Protein AF-A0AAU5K4Y9-F1 (afdb_monomer_lite)

Radius o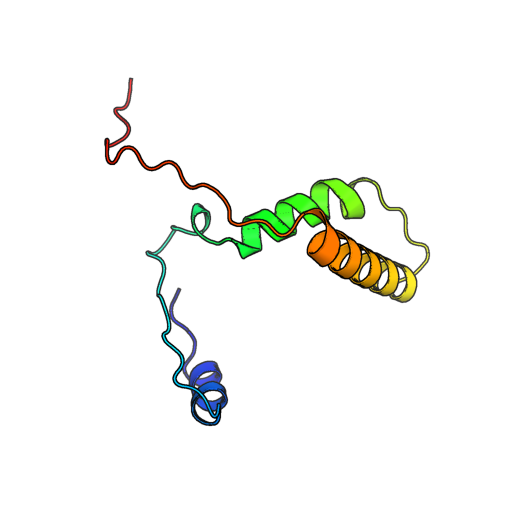f gyration: 17.96 Å; chains: 1; bounding box: 48×36×42 Å

Structure (mmCIF, N/CA/C/O backbone):
data_AF-A0AAU5K4Y9-F1
#
_entry.id   AF-A0AAU5K4Y9-F1
#
loop_
_atom_site.group_PDB
_atom_site.id
_atom_site.type_symbol
_atom_site.label_atom_id
_atom_site.label_alt_id
_atom_site.label_comp_id
_atom_site.label_asym_id
_atom_site.label_entity_id
_atom_site.label_seq_id
_atom_site.pdbx_PDB_ins_code
_atom_site.Cartn_x
_atom_site.Cartn_y
_atom_site.Cartn_z
_atom_site.occupancy
_atom_site.B_iso_or_equiv
_atom_site.auth_seq_id
_atom_site.auth_comp_id
_atom_site.auth_asym_id
_atom_site.auth_atom_id
_atom_site.pdbx_PDB_model_num
ATOM 1 N N . MET A 1 1 ? 9.401 -16.671 -9.212 1.00 44.66 1 MET A N 1
ATOM 2 C CA . MET A 1 1 ? 8.186 -17.264 -8.576 1.00 44.66 1 MET A CA 1
ATOM 3 C C . MET A 1 1 ? 7.243 -17.867 -9.627 1.00 44.66 1 MET A C 1
ATOM 5 O O . MET A 1 1 ? 6.627 -17.107 -10.373 1.00 44.66 1 MET A O 1
ATOM 9 N N . PRO A 1 2 ? 7.095 -19.203 -9.731 1.00 48.50 2 PRO A N 1
ATOM 10 C CA . PRO A 1 2 ? 6.167 -19.806 -10.687 1.00 48.50 2 PRO A CA 1
ATOM 11 C C . PRO A 1 2 ? 4.709 -19.641 -10.227 1.00 48.50 2 PRO A C 1
ATOM 13 O O . PRO A 1 2 ? 4.325 -20.090 -9.149 1.00 48.50 2 PRO A O 1
ATOM 16 N N . VAL A 1 3 ? 3.866 -19.037 -11.070 1.00 55.66 3 VAL A N 1
ATOM 17 C CA . VAL A 1 3 ? 2.413 -18.979 -10.840 1.00 55.66 3 VAL A CA 1
ATOM 18 C C . VAL A 1 3 ? 1.855 -20.406 -10.843 1.00 55.66 3 VAL A C 1
ATOM 20 O O . VAL A 1 3 ? 2.000 -21.155 -11.822 1.00 55.66 3 VAL A O 1
ATOM 23 N N . SER A 1 4 ? 1.209 -20.804 -9.743 1.00 57.34 4 SER A N 1
ATOM 24 C CA . SER A 1 4 ? 0.613 -22.138 -9.614 1.00 57.34 4 SER A CA 1
ATOM 25 C C . SER A 1 4 ? -0.386 -22.402 -10.754 1.00 57.34 4 SER A C 1
ATOM 27 O O . SER A 1 4 ? -1.054 -21.491 -11.250 1.00 57.34 4 SER A O 1
ATOM 29 N N . ARG A 1 5 ? -0.507 -23.661 -11.207 1.00 52.62 5 ARG A N 1
ATOM 30 C CA . ARG A 1 5 ? -1.406 -24.042 -12.321 1.00 52.62 5 ARG A CA 1
ATOM 31 C C . ARG A 1 5 ? -2.866 -23.610 -12.102 1.00 52.62 5 ARG A C 1
ATOM 33 O O . ARG A 1 5 ? -3.571 -23.383 -13.077 1.00 52.62 5 ARG A O 1
ATOM 40 N N . ARG A 1 6 ? -3.299 -23.452 -10.845 1.00 56.81 6 ARG A N 1
ATOM 41 C CA . ARG A 1 6 ? -4.656 -23.008 -10.489 1.00 56.81 6 ARG A CA 1
ATOM 42 C C . ARG A 1 6 ? -4.934 -21.546 -10.855 1.00 56.81 6 ARG A C 1
ATOM 44 O O . ARG A 1 6 ? -6.019 -21.267 -11.347 1.00 56.81 6 ARG A O 1
ATOM 51 N N . GLY A 1 7 ? -3.965 -20.641 -10.695 1.00 58.84 7 GLY A N 1
ATOM 52 C CA . GLY A 1 7 ? -4.169 -19.208 -10.966 1.00 58.84 7 GLY A CA 1
ATOM 53 C C . GLY A 1 7 ? -4.341 -18.877 -12.452 1.00 58.84 7 GLY A C 1
ATOM 54 O O . GLY A 1 7 ? -5.111 -17.994 -12.813 1.00 58.84 7 GLY A O 1
ATOM 55 N N . ARG A 1 8 ? -3.688 -19.641 -13.337 1.00 58.41 8 ARG A N 1
ATOM 56 C CA . ARG A 1 8 ? -3.725 -19.407 -14.793 1.00 58.41 8 ARG A CA 1
ATOM 57 C C . ARG A 1 8 ? -5.105 -19.610 -15.418 1.00 58.41 8 ARG A C 1
ATOM 59 O O . ARG A 1 8 ? -5.408 -18.985 -16.426 1.00 58.41 8 ARG A O 1
ATOM 66 N N . ARG A 1 9 ? -5.945 -20.461 -14.822 1.00 59.34 9 ARG A N 1
ATOM 67 C CA . ARG A 1 9 ? -7.250 -20.824 -15.392 1.00 59.34 9 ARG A CA 1
ATOM 68 C C . ARG A 1 9 ? -8.271 -19.683 -15.317 1.00 59.34 9 ARG A C 1
ATOM 70 O O . ARG A 1 9 ? -9.120 -19.597 -16.191 1.00 59.34 9 ARG A O 1
ATOM 77 N N . GLY A 1 10 ? -8.160 -18.804 -14.318 1.00 63.44 10 GLY A N 1
ATOM 78 C CA . GLY A 1 10 ? -9.042 -17.639 -14.172 1.00 63.44 10 GLY A CA 1
ATOM 79 C C . GLY A 1 10 ? -8.719 -16.495 -15.138 1.00 63.44 10 GLY A C 1
ATOM 80 O O . GLY A 1 10 ? -9.609 -15.750 -15.524 1.00 63.44 10 GLY A O 1
ATOM 81 N N . LEU A 1 11 ? -7.463 -16.387 -15.583 1.00 65.56 11 LEU A N 1
ATOM 82 C CA . LEU A 1 11 ? -7.002 -15.296 -16.452 1.00 65.56 11 LEU A CA 1
ATOM 83 C C . LEU A 1 11 ? -7.368 -15.506 -17.931 1.00 65.56 11 LEU A C 1
ATOM 85 O O . LEU A 1 11 ? -7.379 -14.553 -18.699 1.00 65.56 11 LEU A O 1
ATOM 89 N N . ALA A 1 12 ? -7.692 -16.740 -18.328 1.00 64.62 12 ALA A N 1
ATOM 90 C CA . ALA A 1 12 ? -8.056 -17.083 -19.704 1.00 64.62 12 ALA A CA 1
ATOM 91 C C . ALA A 1 12 ? -9.457 -16.591 -20.120 1.00 64.62 12 ALA A C 1
ATOM 93 O O . ALA A 1 12 ? -9.757 -16.565 -21.308 1.00 64.62 12 ALA A O 1
ATOM 94 N N . GLY A 1 13 ? -10.312 -16.220 -19.160 1.00 70.25 13 GLY A N 1
ATOM 95 C CA . GLY A 1 13 ? -11.649 -15.670 -19.419 1.00 70.25 13 GLY A CA 1
ATOM 96 C C . GLY A 1 13 ? -11.694 -14.142 -19.512 1.00 70.25 13 GLY A C 1
ATOM 97 O O . GLY A 1 13 ? -12.778 -13.582 -19.641 1.00 70.25 13 GLY A O 1
ATOM 98 N N . HIS A 1 14 ? -10.550 -13.460 -19.396 1.00 71.69 14 HIS A N 1
ATOM 99 C CA . HIS A 1 14 ? -10.502 -12.003 -19.442 1.00 71.69 14 HIS A CA 1
ATOM 100 C C . HIS A 1 14 ? -10.643 -11.505 -20.897 1.00 71.69 14 HIS A C 1
ATOM 102 O O . HIS A 1 14 ? -9.950 -12.021 -21.774 1.00 71.69 14 HIS A O 1
ATOM 108 N N . PRO A 1 15 ? -11.501 -10.504 -21.175 1.00 74.81 15 PRO A N 1
ATOM 109 C CA . PRO A 1 15 ? -11.809 -10.062 -22.541 1.00 74.81 15 PRO A CA 1
ATOM 110 C C . PRO A 1 15 ? -10.614 -9.445 -23.286 1.00 74.81 15 PRO A C 1
ATOM 112 O O . PRO A 1 15 ? -10.593 -9.450 -24.514 1.00 74.81 15 PRO A O 1
ATOM 115 N N . SER A 1 16 ? -9.611 -8.943 -22.561 1.00 79.19 16 SER A N 1
ATOM 116 C CA . SER A 1 16 ? -8.394 -8.357 -23.138 1.00 79.19 16 SER A CA 1
ATOM 117 C C . SER A 1 16 ? -7.175 -9.267 -22.956 1.00 79.19 16 SER A C 1
ATOM 119 O O . SER A 1 16 ? -7.040 -9.867 -21.882 1.00 79.19 16 SER A O 1
ATOM 121 N N . PRO A 1 17 ? -6.255 -9.325 -23.942 1.00 77.50 17 PRO A N 1
ATOM 122 C CA . PRO A 1 17 ? -5.039 -10.126 -23.851 1.00 77.50 17 PRO A CA 1
ATOM 123 C C . PRO A 1 17 ? -4.148 -9.638 -22.704 1.00 77.50 17 PRO A C 1
ATOM 125 O O . PRO A 1 17 ? -3.758 -8.474 -22.644 1.00 77.50 17 PRO A O 1
ATOM 128 N N . LEU A 1 18 ? -3.824 -10.550 -21.787 1.00 78.38 18 LEU A N 1
ATOM 129 C CA . LEU A 1 18 ? -2.961 -10.288 -20.640 1.00 78.38 18 LEU A CA 1
ATOM 130 C C . LEU A 1 18 ? -1.523 -10.710 -20.966 1.00 78.38 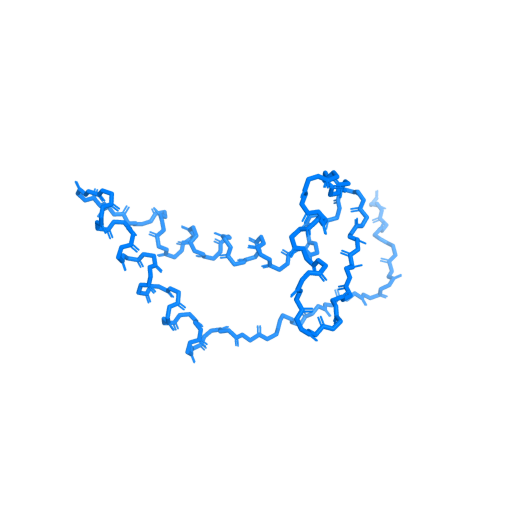18 LEU A C 1
ATOM 132 O O . LEU A 1 18 ? -1.274 -11.875 -21.278 1.00 78.38 18 LEU A O 1
ATOM 136 N N . HIS A 1 19 ? -0.563 -9.793 -20.853 1.00 80.31 19 HIS A N 1
ATOM 137 C CA . HIS A 1 19 ? 0.863 -10.118 -20.928 1.00 80.31 19 HIS A CA 1
ATOM 138 C C . HIS A 1 19 ? 1.421 -10.311 -19.516 1.00 80.31 19 HIS A C 1
ATOM 140 O O . HIS A 1 19 ? 1.463 -9.381 -18.714 1.00 80.31 19 HIS A O 1
ATOM 146 N N . ILE A 1 20 ? 1.839 -11.538 -19.200 1.00 78.81 20 ILE A N 1
ATOM 147 C CA . ILE A 1 20 ? 2.416 -11.867 -17.894 1.00 78.81 20 ILE A CA 1
ATOM 148 C C . ILE A 1 20 ? 3.929 -11.665 -17.962 1.00 78.81 20 ILE A C 1
ATOM 150 O O . ILE A 1 20 ? 4.629 -12.391 -18.666 1.00 78.81 20 ILE A O 1
ATOM 154 N N . HIS A 1 21 ? 4.435 -10.705 -17.192 1.00 77.56 21 HIS A N 1
ATOM 155 C CA . HIS A 1 21 ? 5.866 -10.502 -17.005 1.00 77.56 21 HIS A CA 1
ATOM 156 C C . HIS A 1 21 ? 6.346 -11.293 -15.78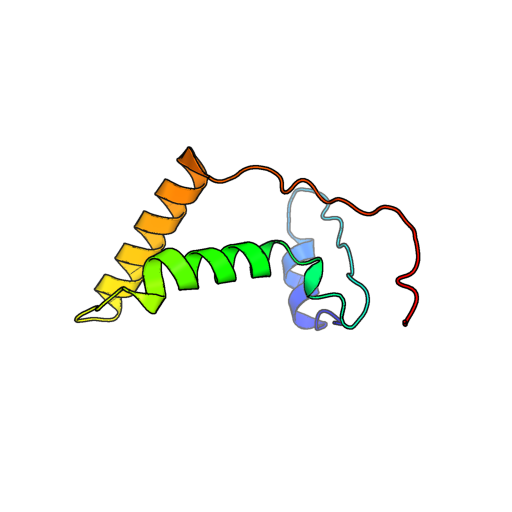8 1.00 77.56 21 HIS A C 1
ATOM 158 O O . HIS A 1 21 ? 5.836 -11.125 -14.680 1.00 77.56 21 HIS A O 1
ATOM 164 N N . HIS A 1 22 ? 7.336 -12.159 -15.989 1.00 74.75 22 HIS A N 1
ATOM 165 C CA . HIS A 1 22 ? 7.998 -12.862 -14.897 1.00 74.75 22 HIS A CA 1
ATOM 166 C C . HIS A 1 22 ? 9.227 -12.069 -14.465 1.00 74.75 22 HIS A C 1
ATOM 168 O O . HIS A 1 22 ? 10.145 -11.861 -15.257 1.00 74.75 22 HIS A O 1
ATOM 174 N N . THR A 1 23 ? 9.246 -11.626 -13.208 1.00 67.44 23 THR A N 1
ATOM 175 C CA . THR A 1 23 ? 10.469 -11.100 -12.606 1.00 67.44 23 THR A CA 1
ATOM 176 C C . THR A 1 23 ? 11.448 -12.254 -12.356 1.00 67.44 23 THR A C 1
ATOM 178 O O . THR A 1 23 ? 11.006 -13.368 -12.041 1.00 67.44 23 THR A O 1
ATOM 181 N N . PRO A 1 24 ? 12.767 -12.026 -12.508 1.00 76.38 24 PRO A N 1
ATOM 182 C CA . PRO A 1 24 ? 13.778 -13.000 -12.114 1.00 76.38 24 PRO A CA 1
ATOM 183 C C . PRO A 1 24 ? 13.585 -13.442 -10.662 1.00 76.38 24 PRO A C 1
ATOM 185 O O . PRO A 1 24 ? 13.066 -12.690 -9.829 1.00 76.38 24 PRO A O 1
ATOM 188 N N . ASP A 1 25 ? 14.017 -14.657 -10.337 1.00 70.69 25 ASP A N 1
ATOM 189 C CA . ASP A 1 25 ? 14.005 -15.093 -8.945 1.00 70.69 25 ASP A CA 1
ATOM 190 C C . ASP A 1 25 ? 14.872 -14.143 -8.100 1.00 70.69 25 ASP A C 1
ATOM 192 O O . ASP A 1 25 ? 15.920 -13.673 -8.537 1.00 70.69 25 ASP A O 1
ATOM 196 N N . HIS A 1 26 ? 14.375 -13.798 -6.909 1.00 67.62 26 HIS A N 1
ATOM 197 C CA . HIS A 1 26 ? 14.949 -12.786 -6.008 1.00 67.62 26 HIS A CA 1
ATOM 198 C C . HIS A 1 26 ? 14.894 -11.319 -6.492 1.00 67.62 26 HIS A C 1
ATOM 200 O O . HIS A 1 26 ? 15.426 -10.439 -5.819 1.00 67.62 26 HIS A O 1
ATOM 206 N N . ALA A 1 27 ? 14.181 -11.000 -7.579 1.00 70.38 27 ALA A N 1
ATOM 207 C CA . ALA A 1 27 ? 13.962 -9.617 -8.025 1.00 70.38 27 ALA A CA 1
ATOM 208 C C . ALA A 1 27 ? 12.716 -8.956 -7.397 1.00 70.38 27 ALA A C 1
ATOM 210 O O . ALA A 1 27 ? 11.976 -8.238 -8.071 1.00 70.38 27 ALA A O 1
ATOM 211 N N . SER A 1 28 ? 12.463 -9.200 -6.105 1.00 65.38 28 SER A N 1
ATOM 212 C CA . SER A 1 28 ? 11.332 -8.589 -5.382 1.00 65.38 28 SER A CA 1
ATOM 213 C C . SER A 1 28 ? 11.461 -7.055 -5.335 1.00 65.38 28 SER A C 1
ATOM 215 O O . SER A 1 28 ? 10.480 -6.330 -5.430 1.00 65.38 28 SER A O 1
ATOM 217 N N . TRP A 1 29 ? 12.697 -6.546 -5.373 1.00 68.12 29 TRP A N 1
ATOM 218 C CA . TRP A 1 29 ? 13.012 -5.117 -5.459 1.00 68.12 29 TRP A CA 1
ATOM 219 C C . TRP A 1 29 ? 12.441 -4.407 -6.701 1.00 68.12 29 TRP A C 1
ATOM 221 O O . TRP A 1 29 ? 12.283 -3.188 -6.680 1.00 68.12 29 TRP A O 1
ATOM 231 N N . LEU A 1 30 ? 12.114 -5.144 -7.770 1.00 68.44 30 LEU A N 1
ATOM 232 C CA . LEU A 1 30 ? 11.486 -4.592 -8.976 1.00 68.44 30 LEU A CA 1
ATOM 233 C C . LEU A 1 30 ? 9.950 -4.528 -8.863 1.00 68.44 30 LEU A C 1
ATOM 235 O O . LEU A 1 30 ? 9.265 -3.991 -9.734 1.00 68.44 30 LEU A O 1
ATOM 239 N N . ASN A 1 31 ? 9.381 -5.095 -7.802 1.00 77.12 31 ASN A N 1
ATOM 240 C CA . ASN A 1 31 ? 7.946 -5.238 -7.643 1.00 77.12 31 ASN A CA 1
ATOM 241 C C . ASN A 1 31 ? 7.322 -3.946 -7.094 1.00 77.12 31 ASN A C 1
ATOM 243 O O . ASN A 1 31 ? 7.444 -3.622 -5.913 1.00 77.12 31 ASN A O 1
ATOM 247 N N . GLN A 1 32 ? 6.601 -3.210 -7.942 1.00 78.25 32 GLN A N 1
ATOM 248 C CA . GLN A 1 32 ? 5.956 -1.944 -7.559 1.00 78.25 32 GLN A CA 1
ATOM 249 C C . GLN A 1 32 ? 4.972 -2.100 -6.393 1.00 78.25 32 GLN A C 1
ATOM 251 O O . GLN A 1 32 ? 4.830 -1.188 -5.577 1.00 78.25 32 GLN A O 1
ATOM 256 N N . VAL A 1 33 ? 4.339 -3.271 -6.260 1.00 83.56 33 VAL A N 1
ATOM 257 C CA . VAL A 1 33 ? 3.419 -3.532 -5.147 1.00 83.56 33 VAL A CA 1
ATOM 258 C C . VAL A 1 33 ? 4.144 -3.513 -3.792 1.00 83.56 33 VAL A C 1
ATOM 260 O O . VAL A 1 33 ? 3.571 -3.085 -2.793 1.00 83.56 33 VAL A O 1
ATOM 263 N N . GLU A 1 34 ? 5.426 -3.897 -3.745 1.00 84.75 34 GLU A N 1
ATOM 264 C CA . GLU A 1 34 ? 6.226 -3.866 -2.514 1.00 84.75 34 GLU A CA 1
ATOM 265 C C . GLU A 1 34 ? 6.509 -2.423 -2.079 1.00 84.75 34 GLU A C 1
ATOM 267 O O . GLU A 1 34 ? 6.438 -2.110 -0.888 1.00 84.75 34 GLU A O 1
ATOM 272 N N . LEU A 1 35 ? 6.739 -1.511 -3.031 1.00 85.31 35 LEU A N 1
ATOM 273 C CA . LEU A 1 35 ? 6.908 -0.079 -2.752 1.00 85.31 35 LEU A CA 1
ATOM 274 C C . LEU A 1 35 ? 5.628 0.548 -2.187 1.00 85.31 35 LEU A C 1
ATOM 276 O O . LEU A 1 35 ? 5.691 1.330 -1.227 1.00 85.31 35 LEU A O 1
ATOM 280 N N . PHE A 1 36 ? 4.473 0.170 -2.740 1.00 88.81 36 PHE A N 1
ATOM 281 C CA . PHE A 1 36 ? 3.174 0.590 -2.226 1.00 88.81 36 PHE A CA 1
ATOM 282 C C . PHE A 1 36 ? 2.966 0.105 -0.785 1.00 88.81 36 PHE A C 1
ATOM 284 O O . PHE A 1 36 ? 2.744 0.927 0.107 1.00 88.81 36 PHE A O 1
ATOM 291 N N . PHE A 1 37 ? 3.142 -1.194 -0.511 1.00 90.31 37 PHE A N 1
ATOM 292 C CA . PHE A 1 37 ? 2.975 -1.738 0.844 1.00 90.31 37 PHE A CA 1
ATOM 293 C C . PHE A 1 37 ? 3.961 -1.141 1.851 1.00 90.31 37 PHE A C 1
ATOM 295 O O . PHE A 1 37 ? 3.605 -0.890 3.006 1.00 90.31 37 PHE A O 1
ATOM 302 N N . SER A 1 38 ? 5.184 -0.842 1.417 1.00 90.12 38 SER A N 1
ATOM 303 C CA . SER A 1 38 ? 6.168 -0.128 2.231 1.00 90.12 38 SER A CA 1
ATOM 304 C C . SER A 1 38 ? 5.669 1.273 2.619 1.00 90.12 38 SER A C 1
ATOM 306 O O . SER A 1 38 ? 5.820 1.713 3.762 1.00 90.12 38 SER A O 1
ATOM 308 N N . THR A 1 39 ? 5.019 1.972 1.687 1.00 91.56 39 THR A N 1
ATOM 309 C CA . THR A 1 39 ? 4.436 3.302 1.915 1.00 91.56 39 THR A CA 1
ATOM 310 C C . THR A 1 39 ? 3.205 3.244 2.813 1.00 91.56 39 THR A C 1
ATOM 312 O O . THR A 1 39 ? 3.165 3.981 3.801 1.00 91.56 39 THR A O 1
ATOM 315 N N . LEU A 1 40 ? 2.272 2.324 2.547 1.00 93.69 40 LEU A N 1
ATOM 316 C CA . LEU A 1 40 ? 1.107 2.052 3.396 1.00 93.69 40 LEU A CA 1
ATOM 317 C C . LEU A 1 40 ? 1.538 1.766 4.838 1.00 93.69 40 LEU A C 1
ATOM 319 O O . LEU A 1 40 ? 1.030 2.365 5.784 1.00 93.69 40 LEU A O 1
ATOM 323 N N . THR A 1 41 ? 2.547 0.912 5.012 1.00 94.31 41 THR A N 1
ATOM 324 C CA . THR A 1 41 ? 3.049 0.552 6.340 1.00 94.31 41 THR A CA 1
ATOM 325 C C . THR A 1 41 ? 3.620 1.763 7.067 1.00 94.31 41 THR A C 1
ATOM 327 O O . THR A 1 41 ? 3.289 2.010 8.224 1.00 94.31 41 THR A O 1
ATOM 330 N N . ARG A 1 42 ? 4.470 2.555 6.404 1.00 94.56 42 ARG A N 1
ATOM 331 C CA . ARG A 1 42 ? 5.111 3.721 7.031 1.00 94.56 42 ARG A CA 1
ATOM 332 C C . ARG A 1 42 ? 4.131 4.838 7.380 1.00 94.56 42 ARG A C 1
ATOM 334 O O . ARG A 1 42 ? 4.343 5.501 8.396 1.00 94.56 42 ARG A O 1
ATOM 341 N N . ARG A 1 43 ? 3.140 5.085 6.518 1.00 93.12 43 ARG A N 1
ATOM 342 C CA . ARG A 1 43 ? 2.230 6.234 6.626 1.00 93.12 43 ARG A CA 1
ATOM 343 C C . ARG A 1 43 ? 0.978 5.920 7.443 1.00 93.12 43 ARG A C 1
ATOM 345 O O . ARG A 1 43 ? 0.596 6.760 8.247 1.00 93.12 43 ARG A O 1
ATOM 352 N N . LEU A 1 44 ? 0.396 4.732 7.274 1.00 94.06 44 LEU A N 1
ATOM 353 C CA . LEU A 1 44 ? -0.834 4.327 7.954 1.00 94.06 44 LEU A CA 1
ATOM 354 C C . LEU A 1 44 ? -0.548 3.360 9.109 1.00 94.06 44 LEU A C 1
ATOM 356 O O . LEU A 1 44 ? -0.787 3.688 10.265 1.00 94.0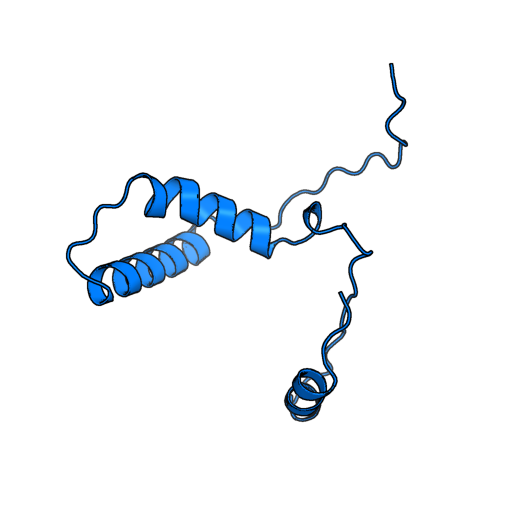6 44 LEU A O 1
ATOM 360 N N . LEU A 1 45 ? 0.010 2.181 8.822 1.00 93.31 45 LEU A N 1
ATOM 361 C CA . LEU A 1 45 ? -0.009 1.069 9.788 1.00 93.31 45 LEU A CA 1
ATOM 362 C C . LEU A 1 45 ? 0.931 1.264 10.984 1.00 93.31 45 LEU A C 1
ATOM 364 O O . LEU A 1 45 ? 0.585 0.906 12.101 1.00 93.31 45 LEU A O 1
ATOM 368 N N . ARG A 1 46 ? 2.117 1.848 10.783 1.00 91.38 46 ARG A N 1
ATOM 369 C CA . ARG A 1 46 ? 3.114 2.021 11.856 1.00 91.3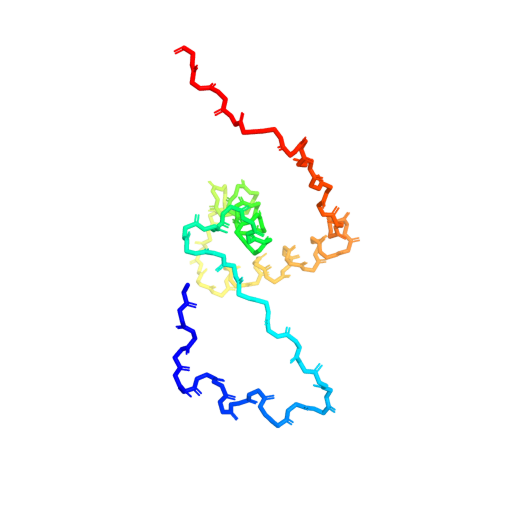8 46 ARG A CA 1
ATOM 370 C C . ARG A 1 46 ? 2.701 3.065 12.898 1.00 91.38 46 ARG A C 1
ATOM 372 O O . ARG A 1 46 ? 3.258 3.079 13.989 1.00 91.38 46 ARG A O 1
ATOM 379 N N . ARG A 1 47 ? 1.796 3.979 12.541 1.00 86.38 47 ARG A N 1
ATOM 380 C CA . ARG A 1 47 ? 1.324 5.070 13.412 1.00 86.38 47 ARG A CA 1
ATOM 381 C C . ARG A 1 47 ? -0.160 4.956 13.763 1.00 86.38 47 ARG A C 1
ATOM 383 O O . ARG A 1 47 ? -0.624 5.711 14.608 1.00 86.38 47 ARG A O 1
ATOM 390 N N . GLY A 1 48 ? -0.887 4.059 13.104 1.00 85.62 48 GLY A N 1
ATOM 391 C CA . GLY A 1 48 ? -2.310 3.856 13.314 1.00 85.62 48 GLY A CA 1
ATOM 392 C C . GLY A 1 48 ? -2.574 3.012 14.553 1.00 85.62 48 GLY A C 1
ATOM 393 O O . GLY A 1 48 ? -1.938 1.981 14.765 1.00 85.62 48 GLY A O 1
ATOM 394 N N . GLN A 1 49 ? -3.541 3.448 15.349 1.00 89.31 49 GLN A N 1
ATOM 395 C CA . GLN A 1 49 ? -4.150 2.643 16.393 1.00 89.31 49 GLN A CA 1
ATOM 396 C C . GLN A 1 49 ? -5.619 2.490 16.028 1.00 89.31 49 GLN A C 1
ATOM 398 O O . GLN A 1 49 ? -6.312 3.486 15.857 1.00 89.31 49 GLN A O 1
ATOM 403 N N . PHE A 1 50 ? -6.060 1.246 15.872 1.00 94.56 50 PHE A N 1
ATOM 404 C CA . PHE A 1 50 ? -7.408 0.914 15.423 1.00 94.56 50 PHE A CA 1
ATOM 405 C C . PHE A 1 50 ? -8.102 0.127 16.529 1.00 94.56 50 PHE A C 1
ATOM 407 O O . PHE A 1 50 ? -7.523 -0.811 17.085 1.00 94.56 50 PHE A O 1
ATOM 414 N N . ALA A 1 51 ? -9.329 0.506 16.859 1.00 93.75 51 ALA A N 1
ATOM 415 C CA . ALA A 1 51 ? -10.154 -0.154 17.861 1.00 93.75 51 ALA A CA 1
ATOM 416 C C . ALA A 1 51 ? -10.807 -1.438 17.323 1.00 93.75 51 ALA A C 1
ATOM 418 O O . ALA A 1 51 ? -11.204 -2.300 18.107 1.00 93.75 51 ALA A O 1
ATOM 419 N N . SER A 1 52 ? -10.910 -1.596 15.997 1.00 96.56 52 SER A N 1
ATOM 420 C CA . SER A 1 52 ? -11.482 -2.792 15.370 1.00 96.56 52 SER A CA 1
ATOM 421 C C . SER A 1 52 ? -10.874 -3.112 14.000 1.00 96.56 52 SER A C 1
ATOM 423 O O . SER A 1 52 ? -10.150 -2.314 13.402 1.00 96.56 52 SER A O 1
ATOM 425 N N . ARG A 1 53 ? -11.187 -4.309 13.486 1.00 96.12 53 ARG A N 1
ATOM 426 C CA . ARG A 1 53 ? -10.820 -4.713 12.119 1.00 96.12 53 ARG A CA 1
ATOM 427 C C . ARG A 1 53 ? -11.548 -3.894 11.057 1.00 96.12 53 ARG A C 1
ATOM 429 O O . ARG A 1 53 ? -10.941 -3.582 10.040 1.00 96.12 53 ARG A O 1
ATOM 436 N N . ASP A 1 54 ? -12.803 -3.536 11.309 1.00 97.12 54 ASP A N 1
ATOM 437 C CA . ASP A 1 54 ? -13.609 -2.760 10.365 1.00 97.12 54 ASP A CA 1
ATOM 438 C C . ASP A 1 54 ? -13.062 -1.337 10.230 1.00 97.12 54 ASP A C 1
ATOM 440 O O . ASP A 1 54 ? -12.971 -0.801 9.129 1.00 97.12 54 ASP A O 1
ATOM 444 N N . GLU A 1 55 ? -12.594 -0.759 11.339 1.00 95.81 55 GLU A N 1
ATOM 445 C CA . GLU A 1 55 ? -11.921 0.540 11.330 1.00 95.81 55 GLU A CA 1
ATOM 446 C C . GLU A 1 55 ? -10.605 0.496 10.543 1.00 95.81 55 GLU A C 1
ATOM 448 O O . GLU A 1 55 ? -10.335 1.385 9.737 1.00 95.81 55 GLU A O 1
ATOM 453 N N . LEU A 1 56 ? -9.804 -0.561 10.719 1.00 96.00 56 LEU A N 1
ATOM 454 C CA . LEU A 1 56 ? -8.593 -0.763 9.922 1.00 96.00 56 LEU A CA 1
ATOM 455 C C . LEU A 1 56 ? -8.917 -0.883 8.426 1.00 96.00 56 LEU A C 1
ATOM 457 O O . LEU A 1 56 ? -8.222 -0.282 7.608 1.00 96.00 56 LEU A O 1
ATOM 461 N N . ALA A 1 57 ? -9.952 -1.643 8.063 1.00 96.56 57 ALA A N 1
ATOM 462 C CA . ALA A 1 57 ? -10.365 -1.806 6.671 1.00 96.56 57 ALA A CA 1
ATOM 463 C C . ALA A 1 57 ? -10.781 -0.461 6.056 1.00 96.56 57 ALA A C 1
ATOM 465 O O . ALA A 1 57 ? -10.230 -0.064 5.031 1.00 96.56 57 ALA A O 1
ATOM 466 N N . ALA A 1 58 ? -11.645 0.294 6.741 1.00 96.69 58 ALA A N 1
ATOM 467 C CA . ALA A 1 58 ? -12.078 1.615 6.291 1.00 96.69 58 ALA A CA 1
ATOM 468 C C . ALA A 1 58 ? -10.909 2.609 6.163 1.00 96.69 58 ALA A C 1
ATOM 470 O O . ALA A 1 58 ? -10.857 3.411 5.224 1.00 96.69 58 ALA A O 1
ATOM 471 N N . ALA A 1 59 ? -9.941 2.549 7.082 1.00 95.75 59 ALA A N 1
ATOM 472 C CA . ALA A 1 59 ? -8.745 3.381 7.027 1.00 95.75 59 ALA A CA 1
ATOM 473 C C . ALA A 1 59 ? -7.838 3.022 5.838 1.00 95.75 59 ALA A C 1
ATOM 475 O O . ALA A 1 59 ? -7.272 3.918 5.209 1.00 95.75 59 ALA A O 1
ATOM 476 N N . ILE A 1 60 ? -7.714 1.731 5.506 1.00 96.06 60 ILE A N 1
ATOM 477 C CA . ILE A 1 60 ? -6.985 1.276 4.315 1.00 96.06 60 ILE A CA 1
ATOM 478 C C . ILE A 1 60 ? -7.694 1.752 3.045 1.00 96.06 60 ILE A C 1
ATOM 480 O O . ILE A 1 60 ? -7.026 2.321 2.186 1.00 96.06 60 ILE A O 1
ATOM 484 N N . ASP A 1 61 ? -9.014 1.587 2.939 1.00 97.00 61 ASP A N 1
ATOM 485 C CA . ASP A 1 61 ? -9.781 2.025 1.764 1.00 97.00 61 ASP A CA 1
ATOM 486 C C . ASP A 1 61 ? -9.641 3.534 1.538 1.00 97.00 61 ASP A C 1
ATOM 488 O O . ASP A 1 61 ? -9.315 3.987 0.438 1.00 97.00 61 ASP A O 1
ATOM 492 N N . THR A 1 62 ? -9.782 4.318 2.609 1.00 96.19 62 THR A N 1
ATOM 493 C CA . THR A 1 62 ? -9.594 5.774 2.567 1.00 96.19 62 THR A CA 1
ATOM 494 C C . THR A 1 62 ? -8.174 6.141 2.134 1.00 96.19 62 THR A C 1
ATOM 496 O O . THR A 1 62 ? -7.983 7.035 1.309 1.00 96.19 62 THR A O 1
ATOM 499 N N . PHE A 1 63 ? -7.164 5.440 2.659 1.00 94.81 63 PHE A N 1
ATOM 500 C CA . PHE A 1 63 ? -5.773 5.659 2.270 1.00 94.81 63 PHE A CA 1
ATOM 501 C C . PHE A 1 63 ? -5.534 5.339 0.792 1.00 94.81 63 PHE A C 1
ATOM 503 O O . PHE A 1 63 ? -4.831 6.095 0.127 1.00 94.81 63 PHE A O 1
ATOM 510 N N . VAL A 1 64 ? -6.098 4.242 0.277 1.00 95.06 64 VAL A N 1
ATOM 511 C CA . VAL A 1 64 ? -5.948 3.835 -1.128 1.00 95.06 64 VAL A CA 1
ATOM 512 C C . VAL A 1 64 ? -6.523 4.899 -2.055 1.00 95.06 64 VAL A C 1
ATOM 514 O O . VAL A 1 64 ? -5.826 5.316 -2.976 1.00 95.06 64 VAL A O 1
ATOM 517 N N . LEU A 1 65 ? -7.738 5.382 -1.781 1.00 95.69 65 LEU A N 1
ATOM 518 C CA . LEU A 1 65 ? -8.377 6.428 -2.586 1.00 95.69 65 LEU A CA 1
ATOM 519 C C . LEU A 1 65 ? -7.556 7.723 -2.587 1.00 95.69 65 LEU A C 1
ATOM 521 O O . LEU A 1 65 ? -7.264 8.274 -3.645 1.00 95.69 65 LEU A O 1
ATOM 525 N N . ALA A 1 66 ? -7.109 8.172 -1.411 1.00 94.19 66 ALA A N 1
ATOM 526 C CA . ALA A 1 66 ? -6.295 9.380 -1.301 1.00 94.19 66 ALA A CA 1
ATOM 527 C C . ALA A 1 66 ? -4.912 9.229 -1.962 1.00 94.19 66 ALA A C 1
ATOM 529 O O . ALA A 1 66 ? -4.370 10.202 -2.491 1.00 94.19 66 ALA A O 1
ATOM 530 N N . TYR A 1 67 ? -4.324 8.029 -1.912 1.00 93.00 67 TYR A N 1
ATOM 531 C CA . TYR A 1 67 ? -3.053 7.727 -2.565 1.00 93.00 67 TYR A CA 1
ATOM 532 C C . TYR A 1 67 ? -3.197 7.723 -4.090 1.00 93.00 67 TYR A C 1
ATOM 534 O O . TYR A 1 67 ? -2.340 8.284 -4.770 1.00 93.00 67 TYR A O 1
ATOM 542 N N . ASP A 1 68 ? -4.272 7.133 -4.618 1.00 91.56 68 ASP A N 1
ATOM 543 C CA . ASP A 1 68 ? -4.570 7.111 -6.055 1.00 91.56 68 ASP A CA 1
ATOM 544 C C . ASP A 1 68 ? -4.733 8.528 -6.621 1.00 91.56 68 ASP A C 1
ATOM 546 O O . ASP A 1 68 ? -4.126 8.875 -7.632 1.00 91.56 68 ASP A O 1
ATOM 550 N N . GLU A 1 69 ? -5.457 9.388 -5.905 1.00 93.62 69 GLU A N 1
ATOM 551 C CA . GLU A 1 69 ? -5.719 10.763 -6.337 1.00 93.62 69 GLU A CA 1
ATOM 552 C C . GLU A 1 69 ? -4.460 11.652 -6.336 1.00 93.62 69 GLU A C 1
ATOM 554 O O . GLU A 1 69 ? -4.263 12.465 -7.242 1.00 93.62 69 GLU A O 1
ATOM 559 N N . HIS A 1 70 ? -3.587 11.515 -5.332 1.00 90.38 70 HIS A N 1
ATOM 560 C CA . HIS A 1 70 ? -2.521 12.499 -5.088 1.00 90.38 70 HIS A CA 1
ATOM 561 C C . HIS A 1 70 ? -1.093 11.992 -5.342 1.00 90.38 70 HIS A C 1
ATOM 563 O O . HIS A 1 70 ? -0.212 12.762 -5.752 1.00 90.38 70 HIS A O 1
ATOM 569 N N . ASP A 1 71 ? -0.837 10.711 -5.081 1.00 86.94 71 ASP A N 1
ATOM 570 C CA . ASP A 1 71 ? 0.509 10.140 -4.970 1.00 86.94 71 ASP A CA 1
ATOM 571 C C . ASP A 1 71 ? 0.816 9.077 -6.035 1.00 86.94 71 ASP A C 1
ATOM 573 O O . ASP A 1 71 ? 1.997 8.785 -6.261 1.00 86.94 71 ASP A O 1
ATOM 577 N N . ALA A 1 72 ? -0.197 8.507 -6.699 1.00 85.06 72 ALA A N 1
ATOM 578 C CA . ALA A 1 72 ? -0.028 7.472 -7.715 1.00 85.0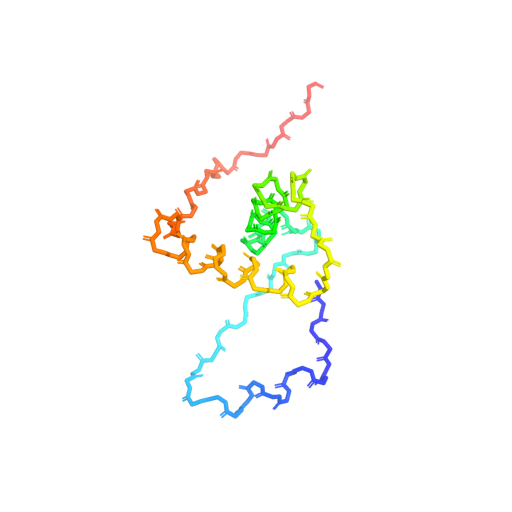6 72 ALA A CA 1
ATOM 579 C C . ALA A 1 72 ? 0.653 8.034 -8.968 1.00 85.06 72 ALA A C 1
ATOM 581 O O . ALA A 1 72 ? 0.039 8.511 -9.921 1.00 85.06 72 ALA A O 1
ATOM 582 N N . LYS A 1 73 ? 1.983 7.984 -8.952 1.00 84.56 73 LYS A N 1
ATOM 583 C CA . LYS A 1 73 ? 2.846 8.448 -10.036 1.00 84.56 73 LYS A CA 1
ATOM 584 C C . LYS A 1 73 ? 3.805 7.331 -10.427 1.00 84.56 73 LYS A C 1
ATOM 586 O O . LYS A 1 73 ? 4.282 6.609 -9.547 1.00 84.56 73 LYS A O 1
ATOM 591 N N . PRO A 1 74 ? 4.135 7.191 -11.723 1.00 82.50 74 PRO A N 1
ATOM 592 C CA . PRO A 1 74 ? 5.126 6.221 -12.159 1.00 82.50 74 PRO A CA 1
ATOM 593 C C . PRO A 1 74 ? 6.447 6.414 -11.411 1.00 82.50 74 PRO A C 1
ATOM 595 O O . PRO A 1 74 ? 7.006 7.514 -11.381 1.00 82.50 74 PRO A O 1
ATOM 598 N N . TYR A 1 75 ? 6.968 5.338 -10.824 1.00 75.94 75 TYR A N 1
ATOM 599 C CA . TYR A 1 75 ? 8.296 5.363 -10.225 1.00 75.94 75 TYR A CA 1
ATOM 600 C C . TYR A 1 75 ? 9.344 5.572 -11.319 1.00 75.94 75 TYR A C 1
ATOM 602 O O . TYR A 1 75 ? 9.404 4.825 -12.298 1.00 75.94 75 TYR A O 1
ATOM 610 N N . ARG A 1 76 ? 10.194 6.588 -11.146 1.00 77.50 76 ARG A N 1
ATOM 611 C CA . ARG A 1 76 ? 11.340 6.807 -12.027 1.00 77.50 76 ARG A CA 1
ATOM 612 C C . ARG A 1 76 ? 12.463 5.867 -11.612 1.00 77.50 76 ARG A C 1
ATOM 614 O O . ARG A 1 76 ? 13.207 6.149 -10.678 1.00 77.50 76 ARG A O 1
ATOM 621 N N . TRP A 1 77 ? 12.570 4.748 -12.311 1.00 72.81 77 TRP A N 1
ATOM 622 C CA . TRP A 1 77 ? 13.648 3.791 -12.109 1.00 72.81 77 TRP A CA 1
ATOM 623 C C . TRP A 1 77 ? 14.941 4.325 -12.724 1.00 72.81 77 TRP A C 1
ATOM 625 O O . TRP A 1 77 ? 14.986 4.649 -13.909 1.00 72.81 77 TRP A O 1
ATOM 635 N N . THR A 1 78 ? 15.997 4.417 -11.923 1.00 69.69 78 THR A N 1
ATOM 636 C CA . THR A 1 78 ? 17.356 4.669 -12.407 1.00 69.69 78 THR A CA 1
ATOM 637 C C . THR A 1 78 ? 18.108 3.347 -12.419 1.00 69.69 78 THR A C 1
ATOM 639 O O . THR A 1 78 ? 18.412 2.801 -11.362 1.00 69.69 78 THR A O 1
ATOM 642 N N . CYS A 1 79 ? 18.385 2.827 -13.611 1.00 67.94 79 CYS A N 1
ATOM 643 C CA . CYS A 1 79 ? 19.309 1.719 -13.818 1.00 67.94 79 CYS A CA 1
ATOM 644 C C . CYS A 1 79 ? 20.407 2.240 -14.744 1.00 67.94 79 CYS A C 1
ATOM 646 O O . CYS A 1 79 ? 20.142 2.530 -15.909 1.00 67.94 79 CYS A O 1
ATOM 648 N N . ASP A 1 80 ? 21.613 2.421 -14.215 1.00 73.12 80 ASP A N 1
ATOM 649 C CA . ASP A 1 80 ? 22.783 2.876 -14.976 1.00 73.12 80 ASP A CA 1
ATOM 650 C C . ASP A 1 80 ? 23.448 1.735 -15.770 1.00 73.12 80 ASP A C 1
ATOM 652 O O . ASP A 1 80 ? 24.445 1.948 -16.458 1.00 73.12 80 ASP A O 1
ATOM 656 N N . GLY A 1 81 ? 22.901 0.516 -15.671 1.00 71.88 81 GLY A N 1
ATOM 657 C CA . GLY A 1 81 ? 23.412 -0.683 -16.333 1.00 71.88 81 GLY A CA 1
ATOM 658 C C . GLY A 1 81 ? 24.798 -1.113 -15.852 1.00 71.88 81 GLY A C 1
ATOM 659 O O . GLY A 1 81 ? 25.365 -2.053 -16.411 1.00 71.88 81 GLY A O 1
ATOM 660 N N . SER A 1 82 ? 25.353 -0.451 -14.835 1.00 74.94 82 SER A N 1
ATOM 661 C CA . SER A 1 82 ? 26.692 -0.729 -14.343 1.00 74.94 82 SER A CA 1
ATOM 662 C C . SER A 1 82 ? 26.610 -1.758 -13.218 1.00 74.94 82 SER A C 1
ATOM 664 O O . SER A 1 82 ? 25.911 -1.536 -12.228 1.00 74.94 82 SER A O 1
ATOM 666 N N . PRO A 1 83 ? 27.302 -2.906 -13.329 1.00 73.44 83 PRO A N 1
ATOM 667 C CA . PRO A 1 83 ? 27.338 -3.861 -12.235 1.00 73.44 83 PRO A CA 1
ATOM 668 C C . PRO A 1 83 ? 27.982 -3.204 -11.012 1.00 73.44 83 PRO A C 1
ATOM 670 O O . PRO A 1 83 ? 29.060 -2.611 -11.110 1.00 73.44 83 PRO A O 1
ATOM 673 N N . LEU A 1 84 ? 27.316 -3.322 -9.860 1.00 68.81 84 LEU A N 1
ATOM 674 C CA . LEU A 1 84 ? 27.854 -2.885 -8.575 1.00 68.81 84 LEU A CA 1
ATOM 675 C C . LEU A 1 84 ? 29.202 -3.583 -8.351 1.00 68.81 84 LEU A C 1
ATOM 677 O O . LEU A 1 84 ? 29.266 -4.810 -8.261 1.00 68.81 84 LEU A O 1
ATOM 681 N N . LYS A 1 85 ? 30.287 -2.808 -8.292 1.00 69.50 85 LYS A N 1
ATOM 682 C CA . LYS A 1 85 ? 31.614 -3.322 -7.937 1.00 69.50 85 LYS A CA 1
ATOM 683 C C . LYS A 1 85 ? 31.719 -3.375 -6.416 1.00 69.50 85 LYS A C 1
ATOM 685 O O . LYS A 1 85 ? 31.438 -2.380 -5.753 1.00 69.50 85 LYS A O 1
ATOM 690 N N . ALA A 1 86 ? 32.102 -4.529 -5.875 1.00 67.31 86 ALA A N 1
ATOM 691 C CA . ALA A 1 86 ? 32.506 -4.622 -4.476 1.00 67.31 86 ALA A CA 1
ATOM 692 C C . ALA A 1 86 ? 33.752 -3.747 -4.249 1.00 67.31 86 ALA A C 1
ATOM 694 O O . ALA A 1 86 ? 34.587 -3.636 -5.151 1.00 67.31 86 ALA A O 1
ATOM 695 N N . ALA A 1 87 ? 33.811 -3.100 -3.083 1.00 64.06 87 ALA A N 1
ATOM 696 C CA . ALA A 1 87 ? 34.939 -2.272 -2.662 1.00 64.06 87 ALA A CA 1
ATOM 697 C C . ALA A 1 87 ? 36.192 -3.112 -2.387 1.00 64.06 87 ALA A C 1
ATOM 699 O O . ALA A 1 87 ? 36.031 -4.263 -1.917 1.00 64.06 87 ALA A O 1
#

Sequence (87 aa):
MPVSRRGRRGLAGHPSPLHIHHTPDHASWLNQVELFFSTLTRRLLRRGQFASRDELAAAIDTFVLAYDEHDAKPYRWTCDGSPLKAA

pLDDT: mean 79.9, std 13.54, range [44.66, 97.12]

Secondary structure (DSSP, 8-state):
-PPPHHHHHHHTT-SS----PPPPTT-GGG-HHHHHHHHHIIIIITT---SSHHHHHHHHHHHHHHHHHHT----------------

Foldseek 3Di:
DDDPPVVVVVVVPDPDDDDDDDDPVPVCVVPVVVVVVVVCCVPDVVPDDDPDPVRVVVSVVVVVVVCVVPPPDDDDDDDPVDPDDDD